Protein AF-A0A924Z197-F1 (afdb_monomer)

Radius of gyration: 12.69 Å; Cα contacts (8 Å, |Δi|>4): 45; chains: 1; bounding box: 26×21×45 Å

Sequence (70 aa):
MRDPNRIPEVLEEIEHLWRLHPDWRLGQLISNLTAWSDPVEGSVYDIEDDVLAEEARRHLSQADATVGSN

Foldseek 3Di:
DDDPVLVVLLVVLLVLLCVVVVVDDSVRSLVVLQCQLPVPDRDSVPDDSVSSSVSSVVVVVVVVVVVVPD

Structure (mmCIF, N/CA/C/O backbone):
data_AF-A0A924Z197-F1
#
_entry.id   AF-A0A924Z197-F1
#
loop_
_atom_site.group_PDB
_atom_site.id
_atom_site.type_symbol
_atom_site.label_atom_id
_atom_site.label_alt_id
_atom_site.label_comp_id
_atom_site.label_asym_id
_atom_site.label_entity_id
_atom_site.label_seq_id
_atom_site.pdbx_PDB_ins_code
_atom_site.Cartn_x
_atom_site.Cartn_y
_atom_site.Cartn_z
_atom_site.occupancy
_atom_site.B_iso_or_equiv
_atom_site.auth_seq_id
_atom_site.auth_comp_id
_atom_site.auth_asym_id
_atom_site.auth_atom_id
_atom_site.pdbx_PDB_model_num
ATOM 1 N N . MET A 1 1 ? 5.947 -6.041 -20.851 1.00 79.44 1 MET A N 1
ATOM 2 C CA . MET A 1 1 ? 4.520 -5.699 -20.658 1.00 79.44 1 MET A CA 1
ATOM 3 C C . MET A 1 1 ? 4.135 -6.166 -19.269 1.00 79.44 1 MET A C 1
ATOM 5 O O . MET A 1 1 ? 4.619 -7.206 -18.853 1.00 79.44 1 MET A O 1
ATOM 9 N N . ARG A 1 2 ? 3.360 -5.366 -18.547 1.00 87.25 2 ARG A N 1
ATOM 10 C CA . ARG A 1 2 ? 3.053 -5.527 -17.122 1.00 87.25 2 ARG A CA 1
ATOM 11 C C . ARG A 1 2 ? 1.810 -6.445 -16.986 1.00 87.25 2 ARG A C 1
ATOM 13 O O . ARG A 1 2 ? 0.862 -6.217 -17.734 1.00 87.25 2 ARG A O 1
ATOM 20 N N . ASP A 1 3 ? 1.798 -7.454 -16.104 1.00 92.56 3 ASP A N 1
ATOM 21 C CA . ASP A 1 3 ? 0.702 -8.454 -16.002 1.00 92.56 3 ASP A CA 1
ATOM 22 C C . ASP A 1 3 ? -0.635 -7.819 -15.562 1.00 92.56 3 ASP A C 1
ATOM 24 O O . ASP A 1 3 ? -0.684 -7.256 -14.468 1.00 92.56 3 ASP A O 1
ATOM 28 N N . PRO A 1 4 ? -1.717 -7.874 -16.363 1.00 95.69 4 PRO A N 1
ATOM 29 C CA . PRO A 1 4 ? -3.025 -7.342 -15.978 1.00 95.69 4 PRO A CA 1
ATOM 30 C C . PRO A 1 4 ? -3.614 -7.932 -14.688 1.00 95.69 4 PRO A C 1
ATOM 32 O O . PRO A 1 4 ? -4.372 -7.233 -14.016 1.00 95.69 4 PRO A O 1
ATOM 35 N N . ASN A 1 5 ? -3.264 -9.171 -14.324 1.00 94.25 5 ASN A N 1
ATOM 36 C CA . ASN A 1 5 ? -3.822 -9.847 -13.146 1.00 94.25 5 ASN A CA 1
ATOM 37 C C . ASN A 1 5 ? -3.354 -9.237 -11.818 1.00 94.25 5 ASN A C 1
ATOM 39 O O . ASN A 1 5 ? -4.032 -9.406 -10.813 1.00 94.25 5 ASN A O 1
ATOM 43 N N . ARG A 1 6 ? -2.276 -8.440 -11.816 1.00 93.81 6 ARG A N 1
ATOM 44 C CA . ARG A 1 6 ? -1.820 -7.742 -10.602 1.00 93.81 6 ARG A CA 1
ATOM 45 C C . ARG A 1 6 ? -2.796 -6.665 -10.116 1.00 93.81 6 ARG A C 1
ATOM 47 O O . ARG A 1 6 ? -2.807 -6.327 -8.944 1.00 93.81 6 ARG A O 1
ATOM 54 N N . ILE A 1 7 ? -3.605 -6.092 -11.016 1.00 96.12 7 ILE A N 1
ATOM 55 C CA . ILE A 1 7 ? -4.524 -4.992 -10.678 1.00 96.12 7 ILE A CA 1
ATOM 56 C C . ILE A 1 7 ? -5.560 -5.433 -9.634 1.00 96.12 7 ILE A C 1
ATOM 58 O O . ILE A 1 7 ? -5.640 -4.780 -8.595 1.00 96.12 7 ILE A O 1
ATOM 62 N N . PRO A 1 8 ? -6.361 -6.493 -9.869 1.00 97.06 8 PRO A N 1
ATOM 63 C CA . PRO A 1 8 ? -7.342 -6.928 -8.879 1.00 97.06 8 PRO A CA 1
ATOM 64 C C . PRO A 1 8 ? -6.694 -7.356 -7.557 1.00 97.06 8 PRO A C 1
ATOM 66 O O . PRO A 1 8 ? -7.225 -7.002 -6.513 1.00 97.06 8 PRO A O 1
ATOM 69 N N . GLU A 1 9 ? -5.538 -8.027 -7.595 1.00 95.31 9 GLU A N 1
ATOM 70 C CA . GLU A 1 9 ? -4.818 -8.460 -6.388 1.00 95.31 9 GLU A CA 1
ATOM 71 C C . GLU A 1 9 ? -4.426 -7.273 -5.495 1.00 95.31 9 GLU A C 1
ATOM 73 O O . GLU A 1 9 ? -4.681 -7.277 -4.296 1.00 95.31 9 GLU A O 1
ATOM 78 N N . VAL A 1 10 ? -3.856 -6.215 -6.076 1.00 96.44 10 VAL A N 1
ATOM 79 C CA . VAL A 1 10 ? -3.462 -5.012 -5.323 1.00 96.44 10 VAL A CA 1
ATOM 80 C C . VAL A 1 10 ? -4.680 -4.262 -4.784 1.00 96.44 10 VAL A C 1
ATOM 82 O O . VAL A 1 10 ? -4.670 -3.780 -3.651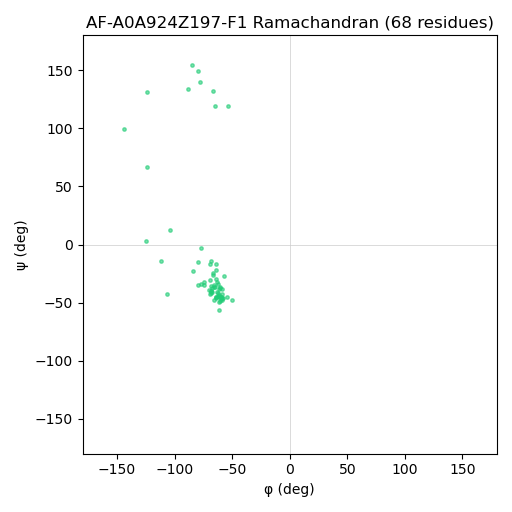 1.00 96.44 10 VAL A O 1
ATOM 85 N N . LEU A 1 11 ? -5.740 -4.150 -5.591 1.00 97.38 11 LEU A N 1
ATOM 86 C CA . LEU A 1 11 ? -6.956 -3.444 -5.189 1.00 97.38 11 LEU A CA 1
ATOM 87 C C . LEU A 1 11 ? -7.681 -4.139 -4.032 1.00 97.38 11 LEU A C 1
ATOM 89 O O . LEU A 1 11 ? -8.226 -3.439 -3.181 1.00 97.38 11 LEU A O 1
ATOM 93 N N . GLU A 1 12 ? -7.665 -5.472 -3.980 1.00 97.56 12 GLU A N 1
ATOM 94 C CA . GLU A 1 12 ? -8.258 -6.247 -2.885 1.00 97.56 12 GLU A CA 1
ATOM 95 C C . GLU A 1 12 ? -7.581 -5.931 -1.540 1.00 97.56 12 GLU A C 1
ATOM 97 O O . GLU A 1 12 ? -8.256 -5.633 -0.554 1.00 97.56 12 GLU A O 1
ATOM 102 N N . GLU A 1 13 ? -6.248 -5.882 -1.504 1.00 97.19 13 GLU A N 1
ATOM 103 C CA . GLU A 1 13 ? -5.508 -5.565 -0.275 1.00 97.19 13 GLU A CA 1
ATOM 104 C C . GLU A 1 13 ? -5.697 -4.107 0.163 1.00 97.19 13 GLU A C 1
ATOM 106 O O . GLU A 1 13 ? -5.871 -3.817 1.352 1.00 97.19 13 GLU A O 1
ATOM 111 N N . ILE A 1 14 ? -5.717 -3.178 -0.802 1.00 97.25 14 ILE A N 1
ATOM 112 C CA . ILE A 1 14 ? -6.040 -1.770 -0.542 1.00 97.25 14 ILE A CA 1
ATOM 113 C C . ILE A 1 14 ? -7.450 -1.654 0.042 1.00 97.25 14 ILE A C 1
ATOM 115 O O . ILE A 1 14 ? -7.644 -0.913 1.005 1.00 97.25 14 ILE A O 1
ATOM 119 N N . GLU A 1 15 ? -8.435 -2.362 -0.518 1.00 97.69 15 GLU A N 1
ATOM 120 C CA . GLU A 1 15 ? -9.813 -2.340 -0.028 1.00 97.69 15 GLU A CA 1
ATOM 121 C C . GLU A 1 15 ? -9.894 -2.830 1.421 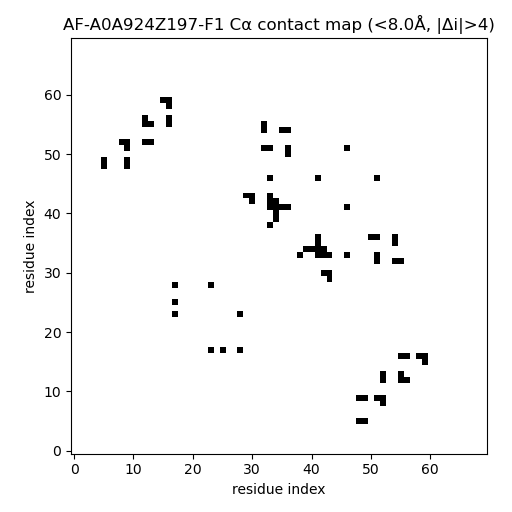1.00 97.69 15 GLU A C 1
ATOM 123 O O . GLU A 1 15 ? -10.504 -2.160 2.262 1.00 97.69 15 GLU A O 1
ATOM 128 N N . HIS A 1 16 ? -9.266 -3.966 1.732 1.00 97.19 16 HIS A N 1
ATOM 129 C CA . HIS A 1 16 ? -9.244 -4.516 3.086 1.00 97.19 16 HIS A CA 1
ATOM 130 C C . HIS A 1 16 ? -8.630 -3.535 4.088 1.00 97.19 16 HIS A C 1
ATOM 132 O O . HIS A 1 16 ? -9.236 -3.247 5.125 1.00 97.19 16 HIS A O 1
ATOM 138 N N . LEU A 1 17 ? -7.474 -2.955 3.759 1.00 96.62 17 LEU A N 1
ATOM 139 C CA . LEU A 1 17 ? -6.822 -1.975 4.626 1.00 96.62 17 LEU A CA 1
ATOM 140 C C . LEU A 1 17 ? -7.647 -0.687 4.763 1.00 96.62 17 LEU A C 1
ATOM 142 O O . LEU A 1 17 ? -7.713 -0.091 5.839 1.00 96.62 17 LEU A O 1
ATOM 146 N N . TRP A 1 18 ? -8.315 -0.254 3.697 1.00 97.62 18 TRP A N 1
ATOM 147 C CA . TRP A 1 18 ? -9.132 0.954 3.735 1.00 97.62 18 TRP A CA 1
ATOM 148 C C . TRP A 1 18 ? -10.374 0.778 4.609 1.00 97.62 18 TRP A C 1
ATOM 150 O O . TRP A 1 18 ? -10.749 1.691 5.343 1.00 97.62 18 TRP A O 1
ATOM 160 N N . ARG A 1 19 ? -10.975 -0.417 4.608 1.00 96.31 19 ARG A N 1
ATOM 161 C CA . ARG A 1 19 ? -12.071 -0.766 5.525 1.00 96.31 19 ARG A CA 1
ATOM 162 C C . ARG A 1 19 ? -11.631 -0.748 6.991 1.00 96.31 19 ARG A C 1
ATOM 164 O O . ARG A 1 19 ? -12.443 -0.390 7.841 1.00 96.31 19 ARG A O 1
ATOM 171 N N . LEU A 1 20 ? -10.374 -1.092 7.286 1.00 95.06 20 LEU A N 1
ATOM 172 C CA . LEU A 1 20 ? -9.797 -0.988 8.632 1.00 95.06 20 LEU A CA 1
ATOM 173 C C . LEU A 1 20 ? -9.593 0.476 9.069 1.00 95.06 20 LEU A C 1
ATOM 175 O O . LEU A 1 20 ? -9.710 0.797 10.252 1.00 95.06 20 LEU A O 1
ATOM 179 N N . HIS A 1 21 ? -9.333 1.374 8.116 1.00 95.06 21 HIS A N 1
ATOM 180 C CA . HIS A 1 21 ? -9.107 2.802 8.352 1.00 95.06 21 HIS A CA 1
ATOM 181 C C . HIS A 1 21 ? -10.081 3.678 7.543 1.00 95.06 21 HIS A C 1
ATOM 183 O O . HIS A 1 21 ? -9.649 4.420 6.655 1.00 95.06 21 HIS A O 1
ATOM 189 N N . PRO A 1 22 ? -11.393 3.646 7.851 1.00 96.44 22 PRO A N 1
ATOM 190 C CA . PRO A 1 22 ? -12.416 4.295 7.026 1.00 96.44 22 PRO A CA 1
ATOM 191 C C . PRO A 1 22 ? -12.281 5.825 6.960 1.00 96.44 22 PRO A C 1
ATOM 193 O O . PRO A 1 22 ? -12.762 6.448 6.016 1.00 96.44 22 PRO A O 1
ATOM 196 N N . ASP A 1 23 ? -11.602 6.433 7.935 1.00 97.81 23 ASP A N 1
ATOM 197 C CA . ASP A 1 23 ? -11.373 7.880 7.988 1.00 97.81 23 ASP A CA 1
ATOM 198 C C . ASP A 1 23 ? -10.230 8.348 7.074 1.00 97.81 23 ASP A C 1
ATOM 200 O O . ASP A 1 23 ? -10.080 9.547 6.810 1.00 97.81 23 ASP A O 1
ATOM 204 N N . TRP A 1 24 ? -9.390 7.432 6.586 1.00 97.31 24 TRP A N 1
ATOM 205 C CA . TRP A 1 24 ? -8.314 7.789 5.670 1.00 97.31 24 TRP A CA 1
ATOM 206 C C . TRP A 1 24 ? -8.870 7.996 4.266 1.00 97.31 24 TRP A C 1
ATOM 208 O O . TRP A 1 24 ? -9.724 7.261 3.784 1.00 97.31 24 TRP A O 1
ATOM 218 N N . ARG A 1 25 ? -8.363 9.007 3.560 1.00 98.19 25 ARG A N 1
ATOM 219 C CA . ARG A 1 25 ? -8.632 9.161 2.121 1.00 98.19 25 ARG A CA 1
ATOM 220 C C . ARG A 1 25 ? -7.719 8.217 1.345 1.00 98.19 25 ARG A C 1
ATOM 222 O O . AR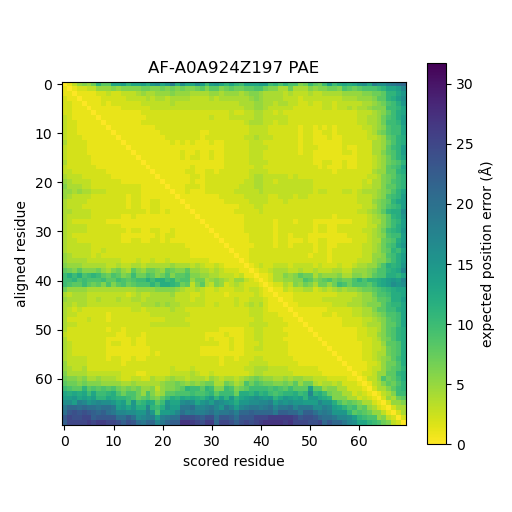G A 1 25 ? -6.577 8.032 1.754 1.00 98.19 25 ARG A O 1
ATOM 229 N N . LEU A 1 26 ? -8.155 7.724 0.182 1.00 96.88 26 LEU A N 1
ATOM 230 C CA . LEU A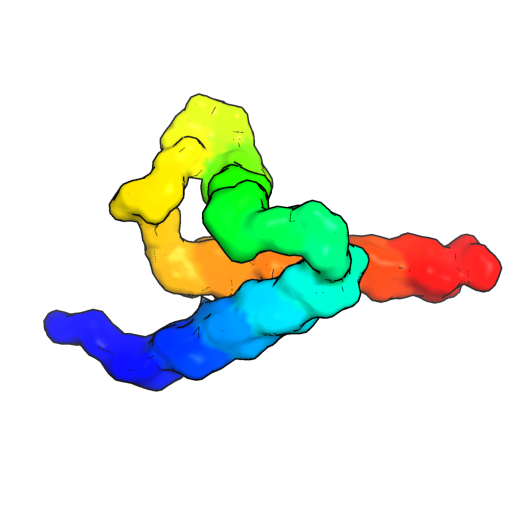 1 26 ? -7.359 6.796 -0.636 1.00 96.88 26 LEU A CA 1
ATOM 231 C C . LEU A 1 26 ? -5.919 7.284 -0.873 1.00 96.88 26 LEU A C 1
ATOM 233 O O . LEU A 1 26 ? -4.976 6.546 -0.628 1.00 96.88 26 LEU A O 1
ATOM 237 N N . GLY A 1 27 ? -5.729 8.548 -1.265 1.00 96.69 27 GLY A N 1
ATOM 238 C CA . GLY A 1 27 ? -4.381 9.093 -1.477 1.00 96.69 27 GLY A CA 1
ATOM 239 C C . GLY A 1 27 ? -3.502 9.061 -0.220 1.00 96.69 27 GLY A C 1
ATOM 240 O O . GLY A 1 27 ? -2.321 8.757 -0.313 1.00 96.69 27 GLY A O 1
ATOM 241 N N . GLN A 1 28 ? -4.085 9.307 0.958 1.00 97.00 28 GLN A N 1
ATOM 242 C CA . GLN A 1 28 ? -3.371 9.210 2.234 1.00 97.00 28 GLN A CA 1
ATOM 243 C C . GLN A 1 28 ? -3.009 7.760 2.561 1.00 97.00 28 GLN A C 1
ATOM 245 O O . GLN A 1 28 ? -1.899 7.506 3.009 1.00 97.00 28 GLN A O 1
ATOM 250 N N . LEU A 1 29 ? -3.923 6.820 2.315 1.00 97.38 29 LEU A N 1
ATOM 251 C CA . LEU A 1 29 ? -3.669 5.396 2.511 1.00 97.38 29 LEU A CA 1
ATOM 252 C C . LEU A 1 29 ? -2.497 4.915 1.644 1.00 97.38 29 LEU A C 1
ATOM 254 O O . LEU A 1 29 ? -1.600 4.258 2.163 1.00 97.38 29 LEU A O 1
ATOM 258 N N . ILE A 1 30 ? -2.450 5.309 0.367 1.00 96.69 30 ILE A N 1
ATOM 259 C CA . ILE A 1 30 ? -1.331 4.980 -0.530 1.00 96.69 30 ILE A CA 1
ATOM 260 C C . ILE A 1 30 ? -0.024 5.617 -0.046 1.00 96.69 30 ILE A C 1
ATOM 262 O O . ILE A 1 30 ? 0.987 4.930 0.043 1.00 96.69 30 ILE A O 1
ATOM 266 N N . SER A 1 31 ? -0.034 6.900 0.332 1.00 95.62 31 SER A N 1
ATOM 267 C CA . SER A 1 31 ? 1.164 7.551 0.883 1.00 95.62 31 SER A CA 1
ATOM 268 C C . SER A 1 31 ? 1.664 6.885 2.166 1.00 95.62 31 SER A C 1
ATOM 270 O O . SER A 1 31 ? 2.872 6.779 2.359 1.00 95.62 31 SER A O 1
ATOM 272 N N . ASN A 1 32 ? 0.757 6.416 3.026 1.00 95.31 32 ASN A N 1
ATOM 273 C CA . ASN A 1 32 ? 1.121 5.677 4.231 1.00 95.31 32 ASN A CA 1
ATOM 274 C C . ASN A 1 32 ? 1.771 4.334 3.881 1.00 95.31 32 ASN A C 1
ATOM 276 O O . ASN A 1 32 ? 2.842 4.049 4.402 1.00 95.31 32 ASN A O 1
ATOM 280 N N . LEU A 1 33 ? 1.1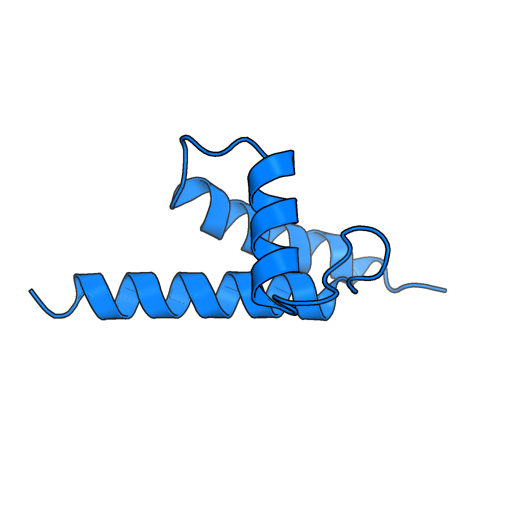78 3.556 2.965 1.00 95.69 33 LEU A N 1
ATOM 281 C CA . LEU A 1 33 ? 1.754 2.291 2.487 1.00 95.69 33 LEU A CA 1
ATOM 282 C C . LEU A 1 33 ? 3.178 2.479 1.957 1.00 95.69 33 LEU A C 1
ATOM 284 O O . LEU A 1 33 ? 4.080 1.735 2.330 1.00 95.69 33 LEU A O 1
ATOM 288 N N . THR A 1 34 ? 3.400 3.522 1.158 1.00 95.94 34 THR A N 1
ATOM 289 C CA . THR A 1 34 ? 4.732 3.871 0.655 1.00 95.94 34 THR A CA 1
ATOM 290 C C . THR A 1 34 ? 5.712 4.237 1.770 1.00 95.94 34 THR A C 1
ATOM 292 O O . THR A 1 34 ? 6.855 3.784 1.768 1.00 95.94 34 THR A O 1
ATOM 295 N N . ALA A 1 35 ? 5.285 5.047 2.739 1.00 94.31 35 ALA A N 1
ATOM 296 C CA . ALA A 1 35 ? 6.134 5.408 3.870 1.00 94.31 35 ALA A CA 1
ATOM 297 C C . ALA A 1 35 ? 6.446 4.204 4.776 1.00 94.31 35 ALA A C 1
ATOM 299 O O . ALA A 1 35 ? 7.450 4.204 5.481 1.00 94.31 35 ALA A O 1
ATOM 300 N N . TRP A 1 36 ? 5.595 3.177 4.787 1.00 94.75 36 TRP A N 1
ATOM 301 C CA . TRP A 1 36 ? 5.842 1.958 5.551 1.00 94.75 36 TRP A CA 1
ATOM 302 C C . TRP A 1 36 ? 6.807 1.000 4.860 1.00 94.75 36 TRP A C 1
ATOM 304 O O . TRP A 1 36 ? 7.607 0.380 5.560 1.00 94.75 36 TRP A O 1
ATOM 314 N N . SER A 1 37 ? 6.773 0.914 3.525 1.00 94.25 37 SER A N 1
ATOM 315 C CA . SER A 1 37 ? 7.736 0.106 2.767 1.00 94.25 37 SER A CA 1
ATOM 316 C C . SER A 1 37 ? 9.147 0.689 2.835 1.00 94.25 37 SER A C 1
ATOM 318 O O . SER A 1 37 ? 10.119 -0.051 2.961 1.00 94.25 37 SER A O 1
ATOM 320 N N . ASP A 1 38 ? 9.264 2.019 2.768 1.00 92.94 38 ASP A N 1
ATOM 321 C CA . ASP A 1 38 ? 10.535 2.730 2.898 1.00 92.94 38 ASP A CA 1
ATOM 322 C C . ASP A 1 38 ? 10.324 4.066 3.639 1.00 92.94 38 ASP A C 1
ATOM 324 O O . ASP A 1 38 ? 9.906 5.061 3.041 1.00 92.94 38 ASP A O 1
ATOM 328 N N . PRO A 1 39 ? 10.617 4.114 4.950 1.00 87.44 39 PRO A N 1
ATOM 329 C CA . PRO A 1 39 ? 10.400 5.309 5.766 1.00 87.44 39 PRO A CA 1
ATOM 330 C C . PRO A 1 39 ? 11.305 6.502 5.447 1.00 87.44 39 PRO A C 1
ATOM 332 O O . PRO A 1 39 ? 11.051 7.594 5.959 1.00 87.44 39 PRO A O 1
ATOM 335 N N . VAL A 1 40 ? 12.388 6.303 4.691 1.00 83.56 40 VAL A N 1
ATOM 336 C CA . VAL A 1 40 ? 13.412 7.334 4.466 1.00 83.56 40 VAL A CA 1
A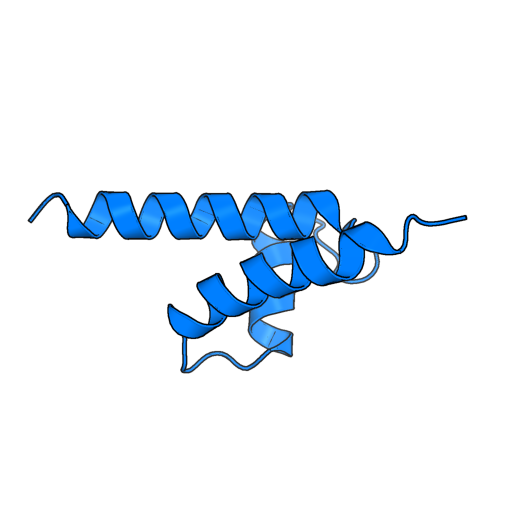TOM 337 C C . VAL A 1 40 ? 13.319 7.893 3.052 1.00 83.56 40 VAL A C 1
ATOM 339 O O . VAL A 1 40 ? 13.396 9.110 2.882 1.00 83.56 40 VAL A O 1
ATOM 342 N N . GLU A 1 41 ? 13.119 7.030 2.056 1.00 85.81 41 GLU A N 1
ATOM 343 C CA . GLU A 1 41 ? 13.137 7.408 0.637 1.00 85.81 41 GLU A CA 1
ATOM 344 C C . GLU A 1 41 ? 11.852 7.023 -0.116 1.00 85.81 41 GLU A C 1
ATOM 346 O O . GLU A 1 41 ? 11.740 7.276 -1.316 1.00 85.81 41 GLU A O 1
ATOM 351 N N . GLY A 1 42 ? 10.851 6.468 0.578 1.00 84.62 42 GLY A N 1
ATOM 352 C CA . GLY A 1 42 ? 9.607 5.994 -0.021 1.00 84.62 42 GLY A CA 1
ATOM 353 C C . GLY A 1 42 ? 8.892 7.046 -0.870 1.00 84.62 42 GLY A C 1
ATOM 354 O O . GLY A 1 42 ? 8.440 8.085 -0.384 1.00 84.62 42 GLY A O 1
ATOM 355 N N . SER A 1 43 ? 8.725 6.731 -2.154 1.00 92.81 43 SER A N 1
ATOM 356 C CA . SER A 1 43 ? 8.056 7.567 -3.148 1.00 92.81 43 SER A CA 1
ATOM 357 C C . SER A 1 43 ? 6.909 6.802 -3.802 1.00 92.81 43 SER A C 1
ATOM 359 O O . SER A 1 43 ? 7.074 5.681 -4.280 1.00 92.81 43 SER A O 1
ATOM 361 N N . VAL A 1 44 ? 5.729 7.431 -3.867 1.00 93.12 44 VAL A N 1
ATOM 362 C CA . VAL A 1 44 ? 4.533 6.834 -4.493 1.00 93.12 44 VAL A CA 1
ATOM 363 C C . VAL A 1 44 ? 4.721 6.593 -5.995 1.00 93.12 44 VAL A C 1
ATOM 365 O O . VAL A 1 44 ? 3.939 5.868 -6.600 1.00 93.12 44 VAL A O 1
ATOM 368 N N . TYR A 1 45 ? 5.722 7.235 -6.605 1.00 92.56 45 TYR A N 1
ATOM 369 C CA . TYR A 1 45 ? 6.045 7.082 -8.022 1.00 92.56 45 TYR A CA 1
ATOM 370 C C . TYR A 1 45 ? 6.937 5.871 -8.302 1.00 92.56 45 TYR A C 1
ATOM 372 O O . TYR A 1 45 ? 6.940 5.391 -9.435 1.00 92.56 45 TYR A O 1
ATOM 380 N N . ASP A 1 46 ? 7.669 5.400 -7.290 1.00 92.69 46 ASP A N 1
ATOM 381 C CA . ASP A 1 46 ? 8.720 4.388 -7.433 1.00 92.69 46 ASP A CA 1
ATOM 382 C C . ASP A 1 46 ? 8.354 3.055 -6.766 1.00 92.69 46 ASP A C 1
ATOM 384 O O . ASP A 1 46 ? 8.992 2.039 -7.031 1.00 92.69 46 ASP A O 1
ATOM 388 N N . ILE A 1 47 ? 7.323 3.040 -5.915 1.00 94.19 47 ILE A N 1
ATOM 389 C CA . ILE A 1 47 ? 6.822 1.808 -5.306 1.00 94.19 47 ILE A CA 1
ATOM 390 C C . ILE A 1 47 ? 6.194 0.887 -6.360 1.00 94.19 47 ILE A C 1
ATOM 392 O O . ILE A 1 47 ? 5.369 1.308 -7.173 1.00 94.19 47 ILE A O 1
ATOM 396 N N . GLU A 1 48 ? 6.580 -0.386 -6.324 1.00 94.19 48 GLU A N 1
ATOM 397 C CA . GLU A 1 48 ? 6.006 -1.424 -7.177 1.00 94.19 48 GLU A CA 1
ATOM 398 C C . GLU A 1 48 ? 4.719 -2.004 -6.565 1.00 94.19 48 GLU A C 1
ATOM 400 O O . GLU A 1 48 ? 4.492 -1.978 -5.352 1.00 94.19 48 GLU A O 1
ATOM 405 N N . ASP A 1 49 ? 3.857 -2.526 -7.436 1.00 95.00 49 ASP A N 1
ATOM 406 C CA . ASP A 1 49 ? 2.522 -3.032 -7.095 1.00 95.00 49 ASP A CA 1
ATOM 407 C C . ASP A 1 49 ? 2.566 -4.176 -6.052 1.00 95.00 49 ASP A C 1
ATOM 409 O O . ASP A 1 49 ? 1.731 -4.240 -5.148 1.00 95.00 49 ASP A O 1
ATOM 413 N N . ASP A 1 50 ? 3.557 -5.065 -6.144 1.00 94.25 50 ASP A N 1
ATOM 414 C CA . ASP A 1 50 ? 3.756 -6.197 -5.230 1.00 94.25 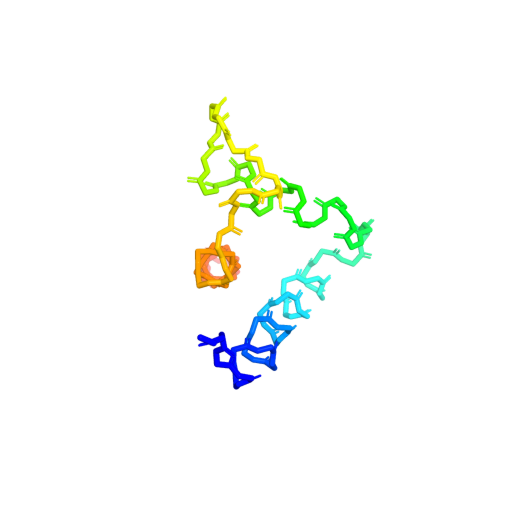50 ASP A CA 1
ATOM 415 C C . ASP A 1 50 ? 4.184 -5.755 -3.825 1.00 94.25 50 ASP A C 1
ATOM 417 O O . ASP A 1 50 ? 3.625 -6.242 -2.839 1.00 94.25 50 ASP A O 1
ATOM 421 N N . VAL A 1 51 ? 5.100 -4.787 -3.737 1.00 94.88 51 VAL A N 1
ATOM 422 C CA . VAL A 1 51 ? 5.534 -4.168 -2.475 1.00 94.88 51 VAL A CA 1
ATOM 423 C C . VAL A 1 51 ? 4.359 -3.473 -1.789 1.00 94.88 51 VAL A C 1
ATOM 425 O O . VAL A 1 51 ? 4.150 -3.630 -0.585 1.00 94.88 51 VAL A O 1
ATOM 428 N N . LEU A 1 52 ? 3.546 -2.741 -2.555 1.00 95.31 52 LEU A N 1
ATOM 429 C CA . LEU A 1 52 ? 2.373 -2.053 -2.020 1.00 95.31 52 LEU A CA 1
ATOM 430 C C . LEU A 1 52 ? 1.344 -3.040 -1.442 1.00 95.31 52 LEU A C 1
ATOM 432 O O . LEU A 1 52 ? 0.807 -2.810 -0.355 1.00 95.31 52 LEU A O 1
ATOM 436 N N . ALA A 1 53 ? 1.104 -4.157 -2.134 1.00 95.88 53 ALA A N 1
ATOM 437 C CA . ALA A 1 53 ? 0.228 -5.223 -1.652 1.00 95.88 53 ALA A CA 1
ATOM 438 C C . ALA A 1 53 ? 0.808 -5.957 -0.425 1.00 95.88 53 ALA A C 1
ATOM 440 O O . ALA A 1 53 ? 0.065 -6.319 0.490 1.00 95.88 53 ALA A O 1
ATOM 441 N N . GLU A 1 54 ? 2.125 -6.175 -0.376 1.00 95.88 54 GLU A N 1
ATOM 442 C CA . GLU A 1 54 ? 2.795 -6.804 0.766 1.00 95.88 54 GLU A CA 1
ATOM 443 C C . GLU A 1 54 ? 2.690 -5.953 2.035 1.00 95.88 54 GLU A C 1
ATOM 445 O O . GLU A 1 54 ? 2.316 -6.481 3.086 1.00 95.88 54 GLU A O 1
ATOM 450 N N . GLU A 1 55 ? 2.916 -4.641 1.946 1.00 96.06 55 GLU A N 1
ATOM 451 C CA . GLU A 1 55 ? 2.771 -3.763 3.110 1.00 96.06 55 GLU A CA 1
ATOM 452 C C . GLU A 1 55 ? 1.328 -3.690 3.614 1.00 96.06 55 GLU A C 1
ATOM 454 O O . GLU A 1 55 ? 1.107 -3.668 4.829 1.00 96.06 55 GLU A O 1
ATOM 459 N N . ALA A 1 56 ? 0.338 -3.719 2.717 1.00 96.50 56 ALA A N 1
ATOM 460 C CA . ALA A 1 56 ? -1.066 -3.781 3.112 1.00 96.50 56 ALA A CA 1
ATOM 461 C C . ALA A 1 56 ? -1.367 -5.061 3.910 1.00 96.50 56 ALA A C 1
ATOM 463 O O . ALA A 1 56 ? -1.883 -4.980 5.030 1.00 96.50 56 ALA A O 1
ATOM 464 N N . ARG A 1 57 ? -0.950 -6.231 3.403 1.00 96.19 57 AR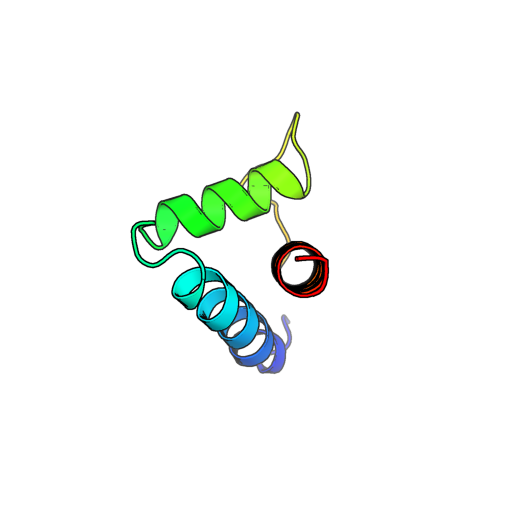G A N 1
ATOM 465 C CA . ARG A 1 57 ? -1.079 -7.517 4.116 1.00 96.19 57 ARG A CA 1
ATOM 466 C C . ARG A 1 57 ? -0.367 -7.512 5.463 1.00 96.19 57 ARG A C 1
ATOM 468 O O . ARG A 1 57 ? -0.908 -8.009 6.454 1.00 96.19 57 ARG A O 1
ATOM 475 N N . ARG A 1 58 ? 0.839 -6.943 5.519 1.00 95.38 58 ARG A N 1
ATOM 476 C CA . ARG A 1 58 ? 1.627 -6.851 6.753 1.00 95.38 58 ARG A CA 1
ATOM 477 C C . ARG A 1 58 ? 0.864 -6.084 7.830 1.00 95.38 58 ARG A C 1
ATOM 479 O O . ARG A 1 58 ? 0.757 -6.578 8.952 1.00 95.38 58 ARG A O 1
ATOM 486 N N . HIS A 1 59 ? 0.265 -4.947 7.484 1.00 93.44 59 HIS A N 1
ATOM 487 C CA . HIS A 1 59 ? -0.507 -4.132 8.427 1.00 93.44 59 HIS A CA 1
ATOM 488 C C . HIS A 1 59 ? -1.826 -4.788 8.842 1.00 93.44 59 HIS A C 1
ATOM 490 O O . HIS A 1 59 ? -2.169 -4.763 10.025 1.00 93.44 59 HIS A O 1
ATOM 496 N N . LEU A 1 60 ? -2.525 -5.442 7.911 1.00 92.88 60 LEU A N 1
ATOM 497 C CA . LEU A 1 60 ? -3.725 -6.225 8.221 1.00 92.88 60 LEU A CA 1
ATOM 498 C C . LEU A 1 60 ? -3.420 -7.333 9.244 1.00 92.88 60 LEU A C 1
ATOM 500 O O . LEU A 1 60 ? -4.105 -7.443 10.259 1.00 92.88 60 LEU A O 1
ATOM 504 N N . SER A 1 61 ? -2.325 -8.077 9.051 1.00 91.56 61 SER A N 1
ATOM 505 C CA . SER A 1 61 ? -1.927 -9.153 9.973 1.00 91.56 61 SER A CA 1
ATOM 506 C C . SER A 1 61 ? -1.612 -8.657 11.394 1.00 91.56 61 SER A C 1
ATOM 508 O O . SER A 1 61 ? -1.896 -9.337 12.382 1.00 91.56 61 SER A O 1
ATOM 510 N N . GLN A 1 62 ? -1.049 -7.452 11.516 1.00 86.12 62 GLN A N 1
ATOM 511 C CA . GLN A 1 62 ? -0.731 -6.838 12.806 1.00 86.12 62 GLN A CA 1
ATOM 512 C C . GLN A 1 62 ? -1.986 -6.334 13.527 1.00 86.12 62 GLN A C 1
ATOM 514 O O . GLN A 1 62 ? -2.067 -6.419 14.759 1.00 86.12 62 GLN A O 1
ATOM 519 N N . ALA A 1 63 ? -2.977 -5.845 12.777 1.00 80.88 63 ALA A N 1
ATOM 520 C CA . ALA A 1 63 ? -4.268 -5.451 13.327 1.00 80.88 63 ALA A CA 1
ATOM 521 C C . ALA A 1 63 ? -5.007 -6.657 13.928 1.00 80.88 63 ALA A C 1
ATOM 523 O O . ALA A 1 63 ? -5.453 -6.589 15.076 1.00 80.88 63 ALA A O 1
ATOM 524 N N . ASP A 1 64 ? -5.033 -7.788 13.219 1.00 72.50 64 ASP A N 1
ATOM 525 C CA . ASP A 1 64 ? -5.675 -9.021 13.693 1.00 72.50 64 ASP A CA 1
ATOM 526 C C . ASP A 1 64 ? -5.009 -9.583 14.962 1.00 72.50 64 ASP A C 1
ATOM 528 O O . ASP A 1 64 ? -5.689 -9.979 15.914 1.00 72.50 64 ASP A O 1
ATOM 532 N N . ALA A 1 65 ? -3.673 -9.553 15.034 1.00 68.69 65 ALA A N 1
ATOM 533 C CA . ALA A 1 65 ? -2.925 -10.000 16.213 1.00 68.69 65 ALA A CA 1
ATOM 534 C C . ALA A 1 65 ? -3.193 -9.139 17.465 1.00 68.69 65 ALA A C 1
ATOM 536 O O . ALA A 1 65 ? -3.137 -9.630 18.598 1.00 68.69 65 ALA A O 1
ATOM 537 N N . THR A 1 66 ? -3.511 -7.857 17.269 1.00 60.66 66 THR A N 1
ATOM 538 C CA . THR A 1 66 ? -3.797 -6.916 18.360 1.00 60.66 66 THR A CA 1
ATOM 539 C C . THR A 1 66 ? -5.205 -7.120 18.929 1.00 60.66 66 THR A C 1
ATOM 541 O O . THR A 1 66 ? -5.402 -6.989 20.135 1.00 60.66 66 THR A O 1
ATOM 544 N N . VAL A 1 67 ? -6.176 -7.504 18.093 1.00 59.00 67 VAL A N 1
ATOM 545 C CA . VAL A 1 67 ? -7.559 -7.784 18.526 1.00 59.00 67 VAL A CA 1
ATOM 546 C C . VAL A 1 67 ? -7.668 -9.123 19.269 1.00 59.00 67 VAL A C 1
ATOM 548 O O . VAL A 1 67 ? -8.460 -9.238 20.199 1.00 59.00 67 VAL A O 1
ATOM 551 N N . GLY A 1 68 ? -6.850 -10.122 18.919 1.00 54.50 68 GLY A N 1
ATOM 552 C CA . GLY A 1 68 ? -6.857 -11.447 19.561 1.00 54.50 68 GLY A CA 1
ATOM 553 C C . GLY A 1 68 ? -6.176 -11.539 20.936 1.00 54.50 68 GLY A C 1
ATOM 554 O O . GLY A 1 68 ? -6.186 -12.609 21.541 1.00 54.50 68 GLY A O 1
ATOM 555 N N . SER A 1 69 ? -5.572 -10.452 21.426 1.00 50.19 69 SER A N 1
ATOM 556 C CA . SER A 1 69 ? -4.795 -10.427 22.679 1.00 50.19 69 SER A CA 1
ATOM 557 C C . SER A 1 69 ? -5.523 -9.764 23.859 1.00 50.19 69 SER A C 1
ATOM 559 O O . SER A 1 69 ? -4.877 -9.468 24.866 1.00 50.19 69 SER A O 1
ATOM 561 N N . ASN A 1 70 ? -6.834 -9.514 23.751 1.00 40.50 70 ASN A N 1
ATOM 562 C CA . ASN A 1 70 ? -7.620 -8.794 24.761 1.00 40.50 70 ASN A CA 1
ATOM 563 C C . ASN A 1 70 ? -8.834 -9.589 25.257 1.00 40.50 70 ASN A C 1
ATOM 565 O O . ASN A 1 70 ? -9.601 -10.085 24.403 1.00 40.50 70 ASN A O 1
#

Secondary structure (DSSP, 8-state):
---TTHHHHHHHHHHHHHHH-TTS-HHHHHHHHHHHH-TTT--TTT--HHHHHHHHHHHHHHHHHHHTT-

Mean predicted aligned error: 4.44 Å

pLDDT: mean 90.48, std 11.94, range [40.5, 98.19]

Solvent-accessible surface area (backbone atoms only — not comparable to full-atom values): 4154 Å² total; per-residue (Å²): 136,81,71,76,73,55,54,62,59,33,50,52,32,51,49,56,48,40,68,77,40,70,88,57,51,71,71,56,51,52,52,48,41,28,38,69,75,31,76,86,77,47,39,83,88,73,62,50,68,67,59,51,29,49,43,33,50,54,52,50,55,54,52,55,58,5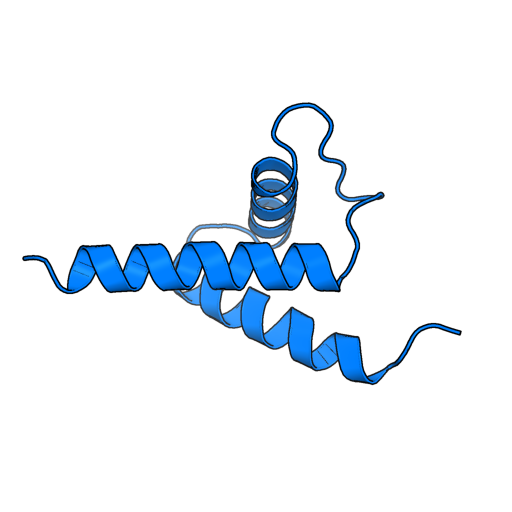8,64,76,72,113